Protein AF-A0A661PKS2-F1 (afdb_monomer)

Sequence (100 aa):
MKPTHNDGTEVDLQIVPIAKTPIAEHQIFLNAVKCPDCRQVVISMSVHDFRMCECPNEAVADGGRSYLKRMWNNNVPIELAIMFNPDDEGHFYNAGDERK

Structure (mmCIF, N/CA/C/O backbone):
data_AF-A0A661PKS2-F1
#
_entry.id   AF-A0A661PKS2-F1
#
loop_
_atom_site.group_PDB
_atom_site.id
_atom_site.type_symbol
_atom_site.label_atom_id
_atom_site.label_alt_id
_atom_site.label_comp_id
_atom_site.label_asym_id
_atom_site.label_entity_id
_atom_site.label_seq_id
_atom_site.pdbx_PDB_ins_code
_atom_site.Cartn_x
_atom_site.Cartn_y
_atom_site.Cartn_z
_atom_site.occupancy
_atom_site.B_iso_or_equiv
_atom_site.auth_seq_id
_atom_site.auth_comp_id
_atom_site.auth_asym_id
_atom_site.auth_atom_id
_atom_site.pdbx_PDB_model_num
ATOM 1 N N . MET A 1 1 ? -12.256 -3.305 -36.011 1.00 49.41 1 MET A N 1
ATOM 2 C CA . MET A 1 1 ? -12.741 -1.908 -36.028 1.00 49.41 1 MET A CA 1
ATOM 3 C C . MET A 1 1 ? -11.796 -1.095 -35.168 1.00 49.41 1 MET A C 1
ATOM 5 O O . MET A 1 1 ? -11.565 -1.505 -34.037 1.00 49.41 1 MET A O 1
ATOM 9 N N . LYS A 1 2 ? -11.179 -0.040 -35.711 1.00 46.59 2 LYS A N 1
ATOM 10 C CA . LYS A 1 2 ? -10.332 0.848 -34.908 1.00 46.59 2 LYS A CA 1
ATOM 11 C C . LYS A 1 2 ? -11.232 1.709 -34.013 1.00 46.59 2 LYS A C 1
ATOM 13 O O . LYS A 1 2 ? -12.296 2.112 -34.484 1.00 46.59 2 LYS A O 1
ATOM 18 N N . PRO A 1 3 ? -10.861 1.954 -32.750 1.00 51.09 3 PRO A N 1
ATOM 19 C CA . PRO A 1 3 ? -11.561 2.936 -31.938 1.00 51.09 3 PRO A CA 1
ATOM 20 C C . PRO A 1 3 ? -11.438 4.324 -32.586 1.00 51.09 3 PRO A C 1
ATOM 22 O O . PRO A 1 3 ? -10.466 4.622 -33.280 1.00 51.09 3 PRO A O 1
ATOM 25 N N . THR A 1 4 ? -12.449 5.161 -32.394 1.00 47.16 4 THR A N 1
ATOM 26 C CA . THR A 1 4 ? -12.522 6.525 -32.934 1.00 47.16 4 THR A CA 1
ATOM 27 C C . THR A 1 4 ? -12.965 7.463 -31.818 1.00 47.16 4 THR A C 1
ATOM 29 O O . THR A 1 4 ? -13.710 7.049 -30.925 1.00 47.16 4 THR A O 1
ATOM 32 N N . HIS A 1 5 ? -12.535 8.722 -31.850 1.00 48.91 5 HIS A N 1
ATOM 33 C CA . HIS A 1 5 ? -13.137 9.749 -31.001 1.00 48.91 5 HIS A CA 1
ATOM 34 C C . HIS A 1 5 ? -14.564 10.082 -31.479 1.00 48.91 5 HIS A C 1
ATOM 36 O O . HIS A 1 5 ? -14.961 9.762 -32.602 1.00 48.91 5 HIS A O 1
ATOM 42 N N . ASN A 1 6 ? -15.351 10.735 -30.616 1.00 52.91 6 ASN A N 1
ATOM 43 C CA . ASN A 1 6 ? -16.744 11.117 -30.899 1.00 52.91 6 ASN A CA 1
ATOM 44 C C . ASN A 1 6 ? -16.887 12.157 -32.030 1.00 52.91 6 ASN A C 1
ATOM 46 O O . ASN A 1 6 ? -18.000 12.431 -32.469 1.00 52.91 6 ASN A O 1
ATOM 50 N N . ASP A 1 7 ? -1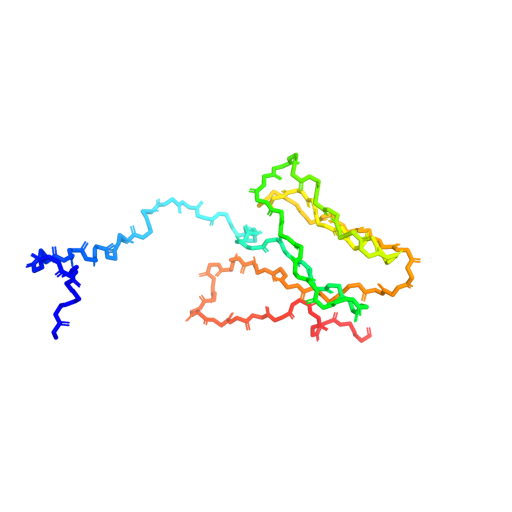5.781 12.733 -32.492 1.00 61.72 7 ASP A N 1
ATOM 51 C CA . ASP A 1 7 ? -15.702 13.658 -33.624 1.00 61.72 7 ASP A CA 1
ATOM 52 C C . ASP A 1 7 ? -15.312 12.964 -34.945 1.00 61.72 7 ASP A C 1
ATOM 54 O O . ASP A 1 7 ? -15.084 13.628 -35.954 1.00 61.72 7 ASP A O 1
ATOM 58 N N . GLY A 1 8 ? -15.258 11.626 -34.961 1.00 51.78 8 GLY A N 1
ATOM 59 C CA . GLY A 1 8 ? -14.952 10.839 -36.155 1.00 51.78 8 GLY A CA 1
ATOM 60 C C . GLY A 1 8 ? -13.466 10.779 -36.506 1.00 51.78 8 GLY A C 1
ATOM 61 O O . GLY A 1 8 ? -13.120 10.218 -37.546 1.00 51.78 8 GLY A O 1
ATOM 62 N N . THR A 1 9 ? -12.579 11.310 -35.659 1.00 43.22 9 THR A N 1
ATOM 63 C CA . THR A 1 9 ? -11.136 11.131 -35.840 1.00 43.22 9 THR A CA 1
ATOM 64 C C . THR A 1 9 ? -10.714 9.711 -35.443 1.00 43.22 9 THR A C 1
ATOM 66 O O . THR A 1 9 ? -11.101 9.186 -34.392 1.00 43.22 9 THR A O 1
ATOM 69 N N . GLU A 1 10 ? -9.943 9.048 -36.311 1.00 43.53 10 GLU A N 1
ATOM 70 C CA . GLU A 1 10 ? -9.355 7.741 -36.006 1.00 43.53 10 GLU A CA 1
ATOM 71 C C . GLU A 1 10 ? -8.302 7.906 -34.902 1.00 43.53 10 GLU A C 1
ATOM 73 O O . GLU A 1 10 ? -7.334 8.645 -35.083 1.00 43.53 10 GLU A O 1
ATOM 78 N N . VAL A 1 11 ? -8.460 7.208 -33.768 1.00 44.00 11 VAL A N 1
ATOM 79 C CA . VAL A 1 11 ? -7.366 7.101 -32.793 1.00 44.00 11 VAL A CA 1
ATOM 80 C C . VAL A 1 11 ? -6.428 6.005 -33.246 1.00 44.00 11 VAL A C 1
ATOM 82 O O . VAL A 1 11 ? -6.761 4.817 -33.227 1.00 44.00 11 VAL A O 1
ATOM 85 N N . ASP A 1 12 ? -5.222 6.411 -33.625 1.00 41.91 12 ASP A N 1
ATOM 86 C CA . ASP A 1 12 ? -4.100 5.497 -33.728 1.00 41.91 12 ASP A CA 1
ATOM 87 C C . ASP A 1 12 ? -3.695 5.111 -32.300 1.00 41.91 12 ASP A C 1
ATOM 89 O O . ASP A 1 12 ? -2.872 5.767 -31.660 1.00 41.91 12 ASP A O 1
ATOM 93 N N . LEU A 1 13 ? -4.341 4.073 -31.752 1.00 42.56 13 LEU A N 1
ATOM 94 C CA . LEU A 1 13 ? -3.845 3.380 -30.566 1.00 42.56 13 LEU A CA 1
ATOM 95 C C . LEU A 1 13 ? -2.550 2.682 -30.973 1.00 42.56 13 LEU A C 1
ATOM 97 O O . LEU A 1 13 ? -2.511 1.487 -31.266 1.00 42.56 13 LEU A O 1
ATOM 101 N N . GLN A 1 14 ? -1.475 3.460 -31.011 1.00 38.09 14 GLN A N 1
ATOM 102 C CA . GLN A 1 14 ? -0.143 2.911 -31.042 1.00 38.09 14 GLN A CA 1
ATOM 103 C C . GLN A 1 14 ? 0.033 2.197 -29.709 1.00 38.09 14 GLN A C 1
ATOM 105 O O . GLN A 1 14 ? 0.264 2.815 -28.668 1.00 38.09 14 GLN A O 1
ATOM 110 N N . ILE A 1 15 ? -0.100 0.872 -29.743 1.00 44.59 15 ILE A N 1
ATOM 111 C CA . ILE A 1 15 ? 0.593 0.014 -28.794 1.00 44.59 15 ILE A CA 1
ATOM 112 C C . ILE A 1 15 ? 2.064 0.325 -29.043 1.00 44.59 15 ILE A C 1
ATOM 114 O O . ILE A 1 15 ? 2.696 -0.264 -29.918 1.00 44.59 15 ILE A O 1
ATOM 118 N N . VAL A 1 16 ? 2.581 1.345 -28.360 1.00 39.84 16 VAL A N 1
ATOM 119 C CA . VAL A 1 16 ? 4.009 1.610 -28.356 1.00 39.84 16 VAL A CA 1
ATOM 120 C C . VAL A 1 16 ? 4.634 0.332 -27.809 1.00 39.84 16 VAL A C 1
ATOM 122 O O . VAL A 1 16 ? 4.305 -0.050 -26.681 1.00 39.84 16 VAL A O 1
ATOM 125 N N . PRO A 1 17 ? 5.472 -0.389 -28.582 1.00 45.00 17 PRO A N 1
ATOM 126 C CA . PRO A 1 17 ? 6.280 -1.432 -27.982 1.00 45.00 17 PRO A CA 1
ATOM 127 C C . PRO A 1 17 ? 7.017 -0.729 -26.854 1.00 45.00 17 PRO A C 1
ATOM 129 O O . PRO A 1 17 ? 7.664 0.286 -27.122 1.00 45.00 17 PRO A O 1
ATOM 132 N N . ILE A 1 18 ? 6.819 -1.186 -25.610 1.00 48.84 18 ILE A N 1
ATOM 133 C CA . ILE A 1 18 ? 7.517 -0.650 -24.441 1.00 48.84 18 ILE A CA 1
ATOM 134 C C . ILE A 1 18 ? 8.979 -0.651 -24.858 1.00 48.84 18 ILE A C 1
ATOM 136 O O . ILE A 1 18 ? 9.568 -1.714 -25.065 1.00 48.84 18 ILE A O 1
ATOM 140 N N . ALA A 1 19 ? 9.489 0.541 -25.182 1.00 42.56 19 ALA A N 1
ATOM 141 C CA . ALA A 1 19 ? 10.773 0.684 -25.834 1.00 42.56 19 ALA A CA 1
ATOM 142 C C . ALA A 1 19 ? 11.769 -0.083 -24.978 1.00 42.56 19 ALA A C 1
ATOM 144 O O . ALA A 1 19 ? 11.672 0.036 -23.757 1.00 42.56 19 ALA A O 1
ATOM 145 N N . LYS A 1 20 ? 12.633 -0.873 -25.634 1.00 45.00 20 LYS A N 1
ATOM 146 C CA . LYS A 1 20 ? 13.709 -1.756 -25.133 1.00 45.00 20 LYS A CA 1
ATOM 147 C C . LYS A 1 20 ? 14.618 -1.102 -24.078 1.00 45.00 20 LYS A C 1
ATOM 149 O O . LYS A 1 20 ? 15.830 -1.002 -24.234 1.00 45.00 20 LYS A O 1
ATOM 154 N N . THR A 1 21 ? 14.017 -0.615 -23.019 1.00 43.91 21 THR A N 1
ATOM 155 C CA . THR A 1 21 ? 14.636 -0.124 -21.813 1.00 43.91 21 THR A CA 1
ATOM 156 C C . THR A 1 21 ? 14.780 -1.390 -20.995 1.00 43.91 21 THR A C 1
ATOM 158 O O . THR A 1 21 ? 13.769 -2.072 -20.814 1.00 43.91 21 THR A O 1
ATOM 161 N N . PRO A 1 22 ? 15.993 -1.778 -20.576 1.00 50.09 22 PRO A N 1
ATOM 162 C CA . PRO A 1 22 ? 16.142 -2.907 -19.679 1.00 50.09 22 PRO A CA 1
ATOM 163 C C . PRO A 1 22 ? 15.390 -2.544 -18.402 1.00 50.09 22 PRO A C 1
ATOM 165 O O . PRO A 1 22 ? 15.849 -1.734 -17.597 1.00 50.09 22 PRO A O 1
ATOM 168 N N . ILE A 1 23 ? 14.172 -3.064 -18.278 1.00 56.03 23 ILE A N 1
ATOM 169 C CA . ILE A 1 23 ? 13.432 -3.004 -17.036 1.00 56.03 23 ILE A CA 1
ATOM 170 C C . ILE A 1 23 ? 14.229 -3.904 -16.106 1.00 56.03 23 ILE A C 1
ATOM 172 O O . ILE A 1 23 ? 14.385 -5.093 -16.382 1.00 56.03 23 ILE A O 1
ATOM 176 N N . ALA A 1 24 ? 14.832 -3.307 -15.082 1.00 58.72 24 ALA A N 1
ATOM 177 C CA . ALA A 1 24 ? 15.585 -4.064 -14.101 1.00 58.72 24 ALA A CA 1
ATOM 178 C C . ALA A 1 24 ? 14.674 -5.147 -13.508 1.00 58.72 24 ALA A C 1
ATOM 180 O O . ALA A 1 24 ? 13.497 -4.889 -13.235 1.00 58.72 24 ALA A O 1
ATOM 181 N N . GLU A 1 25 ? 15.224 -6.347 -13.333 1.00 59.53 25 GLU A N 1
ATOM 182 C CA . GLU A 1 25 ? 14.585 -7.409 -12.562 1.00 59.53 25 GLU A 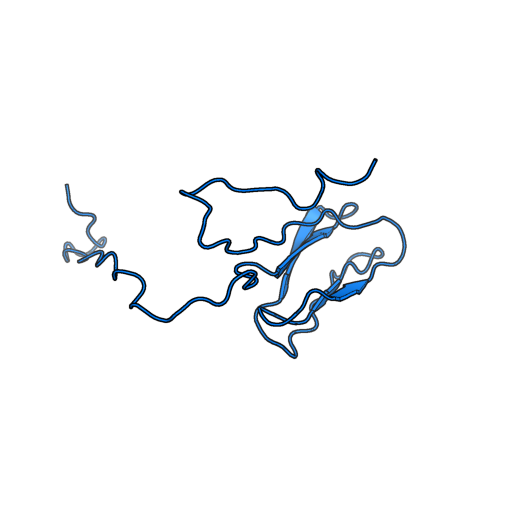CA 1
ATOM 183 C C . GLU A 1 25 ? 14.056 -6.828 -11.237 1.00 59.53 25 GLU A C 1
ATOM 185 O O . GLU A 1 25 ? 14.759 -6.074 -10.560 1.00 59.53 25 GLU A O 1
ATOM 190 N N . HIS A 1 26 ? 12.794 -7.117 -10.906 1.00 69.00 26 HIS A N 1
ATOM 191 C CA . HIS A 1 26 ? 12.100 -6.615 -9.712 1.00 69.00 26 HIS A CA 1
ATOM 192 C C . HIS A 1 26 ? 11.723 -5.119 -9.707 1.00 69.00 26 HIS A C 1
ATOM 194 O O . HIS A 1 26 ? 11.569 -4.514 -8.640 1.00 69.00 26 HIS A O 1
ATOM 200 N N . GLN A 1 27 ? 11.512 -4.489 -10.870 1.00 83.69 27 GLN A N 1
ATOM 201 C CA . GLN A 1 27 ? 10.958 -3.131 -10.903 1.00 83.69 27 GLN A CA 1
ATOM 202 C C . GLN A 1 27 ? 9.511 -3.103 -10.378 1.00 83.69 27 GLN A C 1
ATOM 204 O O . GLN A 1 27 ? 8.644 -3.834 -10.852 1.00 83.69 27 GLN A O 1
ATOM 209 N N . ILE A 1 28 ? 9.204 -2.186 -9.457 1.00 90.25 28 ILE A N 1
ATOM 210 C CA . ILE A 1 28 ? 7.826 -1.939 -9.014 1.00 90.25 28 ILE A CA 1
ATOM 211 C C . ILE A 1 28 ? 7.070 -1.199 -10.126 1.00 90.25 28 ILE A C 1
ATOM 213 O O . ILE A 1 28 ? 7.382 -0.053 -10.453 1.00 90.25 28 ILE A O 1
ATOM 217 N N . PHE A 1 29 ? 6.047 -1.831 -10.696 1.00 90.06 29 PHE A N 1
ATOM 218 C CA . PHE A 1 29 ? 5.177 -1.225 -11.703 1.00 90.06 29 PHE A CA 1
ATOM 219 C C . PHE A 1 29 ? 4.068 -0.386 -11.060 1.00 90.06 29 PHE A C 1
ATOM 221 O O . PHE A 1 29 ? 3.828 0.758 -11.471 1.00 90.06 29 PHE A O 1
ATOM 228 N N . LEU A 1 30 ? 3.436 -0.948 -10.023 1.00 93.69 30 LEU A N 1
ATOM 229 C CA . LEU A 1 30 ? 2.382 -0.324 -9.229 1.00 93.69 30 LEU A CA 1
ATOM 230 C C . LEU A 1 30 ? 2.733 -0.417 -7.748 1.00 93.69 30 LEU A C 1
ATOM 232 O O . LEU A 1 30 ? 3.001 -1.498 -7.231 1.00 93.69 30 LEU A O 1
ATOM 236 N N . ASN A 1 31 ? 2.662 0.716 -7.060 1.00 95.75 31 ASN A N 1
ATOM 237 C CA . ASN A 1 31 ? 2.811 0.798 -5.620 1.00 95.75 31 ASN A CA 1
ATOM 238 C C . ASN A 1 31 ? 1.486 1.267 -5.012 1.00 95.75 31 ASN A C 1
ATOM 240 O O . ASN A 1 31 ? 1.181 2.460 -5.009 1.00 95.75 31 ASN A O 1
ATOM 244 N N . ALA A 1 32 ? 0.690 0.317 -4.523 1.00 97.56 32 ALA A N 1
ATOM 245 C CA . ALA A 1 32 ? -0.621 0.608 -3.966 1.00 97.56 32 ALA A CA 1
ATOM 246 C C . ALA A 1 32 ? -0.982 -0.298 -2.786 1.00 97.56 32 ALA A C 1
ATOM 248 O O . ALA A 1 32 ? -0.524 -1.439 -2.684 1.00 97.56 32 ALA A O 1
ATOM 249 N N . VAL A 1 33 ? -1.859 0.218 -1.926 1.00 98.12 33 VAL A N 1
ATOM 250 C CA . VAL A 1 33 ? -2.570 -0.554 -0.903 1.00 98.12 33 VAL A CA 1
ATOM 251 C C . VAL A 1 33 ? -4.051 -0.225 -0.907 1.00 98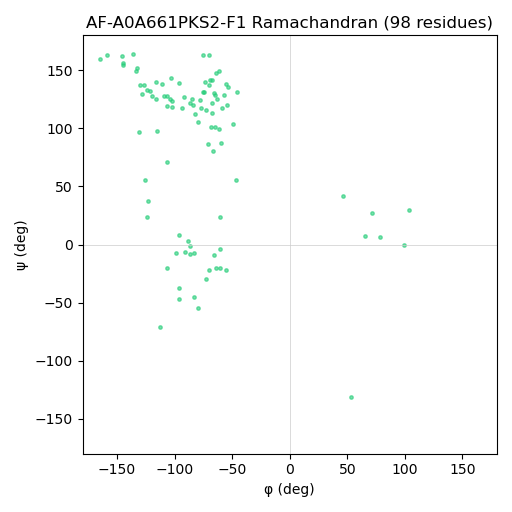.12 33 VAL A C 1
ATOM 253 O O . VAL A 1 33 ? -4.452 0.892 -1.236 1.00 98.12 33 VAL A O 1
ATOM 256 N N . LYS A 1 34 ? -4.873 -1.183 -0.489 1.00 98.25 34 LYS A N 1
ATOM 257 C CA . LYS A 1 34 ? -6.286 -0.957 -0.196 1.00 98.25 34 LYS A CA 1
ATOM 258 C C . LYS A 1 34 ? -6.495 -0.880 1.309 1.00 98.25 34 LYS A C 1
ATOM 260 O O . LYS A 1 34 ? -6.177 -1.820 2.038 1.00 98.25 34 LYS A O 1
ATOM 265 N N . CYS A 1 35 ? -7.062 0.234 1.763 1.00 97.81 35 CYS A N 1
ATOM 266 C CA . CYS A 1 35 ? -7.456 0.407 3.152 1.00 97.81 35 CYS A CA 1
ATOM 267 C C . CYS A 1 35 ? -8.584 -0.587 3.497 1.00 97.81 35 CYS A C 1
ATOM 269 O O . CYS A 1 35 ? -9.581 -0.630 2.774 1.00 97.81 35 CYS A O 1
ATOM 271 N N . PRO A 1 36 ? -8.469 -1.379 4.573 1.00 96.31 36 PRO A N 1
ATOM 272 C CA . PRO A 1 36 ? -9.480 -2.366 4.938 1.00 96.31 36 PRO A CA 1
ATOM 273 C C . PRO A 1 36 ? -10.744 -1.700 5.498 1.00 96.31 36 PRO A C 1
ATOM 275 O O . PRO A 1 36 ? -11.842 -2.201 5.272 1.00 96.31 36 PRO A O 1
ATOM 278 N N . ASP A 1 37 ? -10.602 -0.536 6.139 1.00 97.44 37 ASP A N 1
ATOM 279 C CA . ASP A 1 37 ? -11.696 0.135 6.843 1.00 97.44 37 ASP A CA 1
ATOM 280 C C . ASP A 1 37 ? -12.607 0.902 5.876 1.00 97.44 37 ASP A C 1
ATOM 282 O O . ASP A 1 37 ? -13.816 0.678 5.826 1.00 97.44 37 ASP A O 1
ATOM 286 N N . CYS A 1 38 ? -12.039 1.796 5.059 1.00 97.50 38 CYS A N 1
ATOM 287 C CA . CYS A 1 38 ? -12.821 2.621 4.129 1.00 97.50 38 CYS A CA 1
ATOM 288 C C . CYS A 1 38 ? -12.834 2.092 2.687 1.00 97.50 38 CYS A C 1
ATOM 290 O O . CYS A 1 38 ? -13.568 2.613 1.849 1.00 97.50 38 CYS A O 1
ATOM 292 N N . ARG A 1 39 ? -12.040 1.055 2.381 1.00 97.69 39 ARG A N 1
ATOM 293 C CA . ARG A 1 39 ? -11.907 0.432 1.048 1.00 97.69 39 ARG A CA 1
ATOM 294 C C . ARG A 1 39 ? -11.297 1.325 -0.039 1.00 97.69 39 ARG A C 1
ATOM 296 O O . ARG A 1 39 ? -11.243 0.892 -1.191 1.00 97.69 39 ARG A O 1
ATOM 303 N N . GLN A 1 40 ? -10.796 2.512 0.307 1.00 98.12 40 GLN A N 1
ATOM 304 C CA . GLN A 1 40 ? -10.058 3.379 -0.612 1.00 98.12 40 GLN A CA 1
ATOM 305 C C . GLN A 1 40 ? -8.714 2.751 -0.997 1.00 98.12 40 GLN A C 1
ATOM 307 O O . GLN A 1 40 ? -8.029 2.152 -0.163 1.00 98.12 40 GLN A O 1
ATOM 312 N N . VAL A 1 41 ? -8.333 2.914 -2.264 1.00 98.12 41 VAL A N 1
ATOM 313 C CA . VAL A 1 41 ? -7.004 2.551 -2.760 1.00 98.12 41 VAL A CA 1
ATOM 314 C C . VAL A 1 41 ? -6.090 3.767 -2.654 1.00 98.12 41 VAL A C 1
ATOM 316 O O . VAL A 1 41 ? -6.419 4.847 -3.143 1.00 98.12 41 VAL A O 1
ATOM 319 N N . VAL A 1 42 ? -4.943 3.579 -2.012 1.00 98.19 42 VAL A N 1
ATOM 320 C CA . VAL A 1 42 ? -3.889 4.580 -1.852 1.00 98.19 42 VAL A CA 1
ATOM 321 C C . VAL A 1 42 ? -2.737 4.178 -2.767 1.00 98.19 42 VAL A C 1
ATOM 323 O O . VAL A 1 42 ? -2.207 3.076 -2.631 1.00 98.19 42 VAL A O 1
ATOM 326 N N . ILE A 1 43 ? -2.384 5.040 -3.723 1.00 97.81 43 ILE A N 1
ATOM 327 C CA . ILE A 1 43 ? -1.390 4.766 -4.774 1.00 97.81 43 ILE A CA 1
ATOM 328 C C . ILE A 1 43 ? -0.259 5.781 -4.653 1.00 97.81 43 ILE A C 1
ATOM 330 O O . ILE A 1 43 ? -0.535 6.975 -4.665 1.00 97.81 43 ILE A O 1
ATOM 334 N N . SER A 1 44 ? 0.988 5.312 -4.596 1.00 97.81 44 SER A N 1
ATOM 335 C CA . SER A 1 44 ? 2.189 6.152 -4.632 1.00 97.81 44 SER A CA 1
ATOM 336 C C . SER A 1 44 ? 2.838 6.077 -6.016 1.00 97.81 44 SER A C 1
ATOM 338 O O . SER A 1 44 ? 3.126 4.989 -6.516 1.00 97.81 44 SER A O 1
ATOM 340 N N . MET A 1 45 ? 3.058 7.224 -6.660 1.00 94.94 45 MET A N 1
ATOM 341 C CA . MET A 1 45 ? 3.581 7.313 -8.031 1.00 94.94 45 MET A CA 1
ATOM 342 C C . MET A 1 45 ? 5.040 7.779 -8.113 1.00 94.94 45 MET A C 1
ATOM 344 O O . MET A 1 45 ? 5.692 7.533 -9.128 1.00 94.94 45 MET A O 1
ATOM 348 N N . SER A 1 46 ? 5.576 8.429 -7.075 1.00 94.94 46 SER A N 1
ATOM 349 C CA . SER A 1 46 ? 6.952 8.952 -7.068 1.00 94.94 46 SER A CA 1
ATOM 350 C C . SER A 1 46 ? 7.684 8.666 -5.753 1.00 94.94 46 SER A C 1
ATOM 352 O O . SER A 1 46 ? 7.064 8.336 -4.749 1.00 94.94 46 SER A O 1
ATOM 354 N N . VAL A 1 47 ? 9.015 8.788 -5.758 1.00 93.69 47 VAL A N 1
ATOM 355 C CA . VAL A 1 47 ? 9.896 8.457 -4.617 1.00 93.69 47 VAL A CA 1
ATOM 356 C C . VAL A 1 47 ? 9.620 9.282 -3.345 1.00 93.69 47 VAL A C 1
ATOM 358 O O . VAL A 1 47 ? 9.996 8.863 -2.251 1.00 93.69 47 VAL A O 1
ATOM 361 N N . HIS A 1 48 ? 8.959 10.433 -3.496 1.00 92.75 48 HIS A N 1
ATOM 362 C CA . HIS A 1 48 ? 8.547 11.344 -2.424 1.00 92.75 48 HIS A CA 1
ATOM 363 C C . HIS A 1 48 ? 7.028 11.582 -2.456 1.00 92.75 48 HIS A C 1
ATOM 365 O O . HIS A 1 48 ? 6.560 12.701 -2.261 1.00 92.75 48 HIS A O 1
ATOM 371 N N . ASP A 1 49 ? 6.253 10.546 -2.779 1.00 94.56 49 ASP A N 1
ATOM 372 C CA . ASP A 1 49 ? 4.794 10.608 -2.881 1.00 94.56 49 ASP A CA 1
ATOM 373 C C . ASP A 1 49 ? 4.155 9.906 -1.685 1.00 94.56 49 ASP A C 1
ATOM 375 O O . ASP A 1 49 ? 3.582 8.818 -1.812 1.00 94.56 49 ASP A O 1
ATOM 379 N N . PHE A 1 50 ? 4.280 10.549 -0.522 1.00 96.81 50 PHE A N 1
ATOM 380 C CA . PHE A 1 50 ? 3.667 10.101 0.719 1.00 96.81 50 PHE A CA 1
ATOM 381 C C . PHE A 1 50 ? 2.149 10.255 0.621 1.00 96.81 50 PHE A C 1
ATOM 383 O O . PHE A 1 50 ? 1.604 11.353 0.761 1.00 96.81 50 PHE A O 1
ATOM 390 N N . ARG A 1 51 ? 1.452 9.150 0.359 1.00 98.00 51 ARG A N 1
ATOM 391 C CA . ARG A 1 51 ? -0.006 9.125 0.238 1.00 98.00 51 ARG A CA 1
ATOM 392 C C . ARG A 1 51 ? -0.608 8.403 1.417 1.00 98.00 51 ARG A C 1
ATOM 394 O O . ARG A 1 51 ? -0.245 7.267 1.696 1.00 98.00 51 ARG A O 1
ATOM 401 N N . MET A 1 52 ? -1.558 9.063 2.067 1.00 98.00 52 MET A N 1
ATOM 402 C CA . MET A 1 52 ? -2.226 8.584 3.267 1.00 98.00 52 MET A CA 1
ATOM 403 C C . MET A 1 52 ? -3.736 8.608 3.061 1.00 98.00 52 MET A C 1
ATOM 405 O O . MET A 1 52 ? -4.283 9.548 2.487 1.00 98.00 52 MET A O 1
ATOM 409 N N . CYS A 1 53 ? -4.405 7.553 3.508 1.00 97.56 53 CYS A N 1
ATOM 410 C CA . CYS A 1 53 ? -5.855 7.507 3.574 1.00 97.56 53 CYS A CA 1
ATOM 411 C C . CYS A 1 53 ? -6.374 8.458 4.662 1.00 97.56 53 CYS A C 1
ATOM 413 O O . CYS A 1 53 ? -5.804 8.518 5.742 1.00 97.56 53 CYS A O 1
ATOM 415 N N . GLU A 1 54 ? -7.488 9.140 4.408 1.00 97.94 54 GLU A N 1
ATOM 416 C CA . GLU A 1 54 ? -8.075 10.111 5.348 1.00 97.94 54 GLU A CA 1
ATOM 417 C C . GLU A 1 54 ? -8.958 9.473 6.432 1.00 97.94 54 GLU A C 1
ATOM 419 O O . GLU A 1 54 ? -9.432 10.150 7.341 1.00 97.94 54 GLU A O 1
ATOM 424 N N . CYS A 1 55 ? -9.229 8.168 6.342 1.00 97.88 55 CYS A N 1
ATOM 425 C CA . CYS A 1 55 ? -9.969 7.475 7.393 1.00 97.88 55 CYS A CA 1
ATOM 426 C C . CYS A 1 55 ? -9.072 7.223 8.621 1.00 97.88 55 CYS A C 1
ATOM 428 O O . CYS A 1 55 ? -7.851 7.205 8.477 1.00 97.88 55 CYS A O 1
ATOM 430 N N . PRO A 1 56 ? -9.642 6.909 9.799 1.00 97.81 56 PRO A N 1
ATOM 431 C CA . PRO A 1 56 ? -8.867 6.698 11.027 1.00 97.81 56 PRO A CA 1
ATOM 432 C C . PRO A 1 56 ? -7.758 5.636 10.945 1.00 97.81 56 PRO A C 1
ATOM 434 O O . PRO A 1 56 ? -6.829 5.656 11.749 1.00 97.81 56 PRO A O 1
ATOM 437 N N . ASN A 1 57 ? -7.840 4.700 9.991 1.00 97.44 57 ASN A N 1
ATOM 438 C CA . ASN A 1 57 ? -6.787 3.711 9.776 1.00 97.44 57 ASN A CA 1
ATOM 439 C C . ASN A 1 57 ? -5.495 4.304 9.196 1.00 97.44 57 ASN A C 1
ATOM 441 O O . ASN A 1 57 ? -4.457 3.656 9.283 1.00 97.4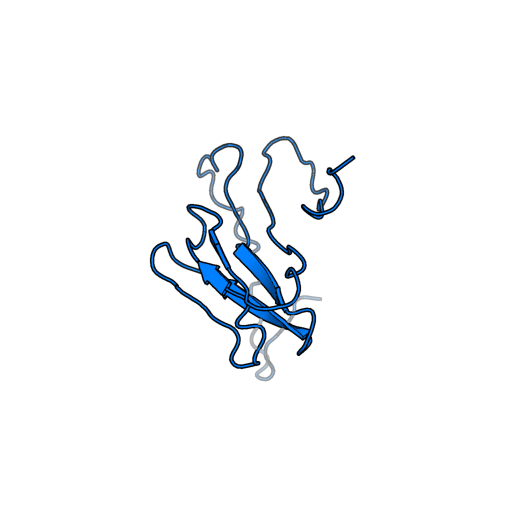4 57 ASN A O 1
ATOM 445 N N . GLU A 1 58 ? -5.571 5.471 8.547 1.00 98.12 58 GLU A N 1
ATOM 446 C CA . GLU A 1 58 ? -4.438 6.194 7.955 1.00 98.12 58 GLU A CA 1
ATOM 447 C C . GLU A 1 58 ? -3.502 5.297 7.129 1.00 98.12 58 GLU A C 1
ATOM 449 O O . GLU A 1 58 ? -2.284 5.386 7.212 1.00 98.12 58 GLU A O 1
ATOM 454 N N . ALA A 1 59 ? -4.065 4.385 6.328 1.00 98.44 59 ALA A N 1
ATOM 455 C CA . ALA A 1 59 ? -3.272 3.503 5.474 1.00 98.44 59 ALA A CA 1
ATOM 456 C C . ALA A 1 59 ? -2.375 4.320 4.521 1.00 98.44 59 ALA A C 1
ATOM 458 O O . ALA A 1 59 ? -2.878 5.187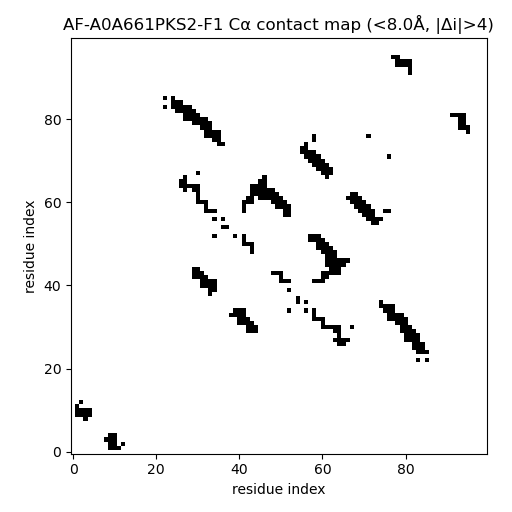 3.803 1.00 98.44 59 ALA A O 1
ATOM 459 N N . VAL A 1 60 ? -1.074 4.016 4.483 1.00 98.44 60 VAL A N 1
ATOM 460 C CA . VAL A 1 60 ? -0.062 4.749 3.702 1.00 98.44 60 VAL A CA 1
ATOM 461 C C . VAL A 1 60 ? 0.568 3.891 2.608 1.00 98.44 60 VAL A C 1
ATOM 463 O O . VAL A 1 60 ? 0.932 2.733 2.834 1.00 98.44 60 VAL A O 1
ATOM 466 N N . ALA A 1 61 ? 0.787 4.510 1.446 1.00 98.12 61 ALA A N 1
ATOM 467 C CA . ALA A 1 61 ? 1.736 4.065 0.431 1.00 98.12 61 ALA A CA 1
ATOM 468 C C . ALA A 1 61 ? 2.727 5.193 0.109 1.00 98.12 61 ALA 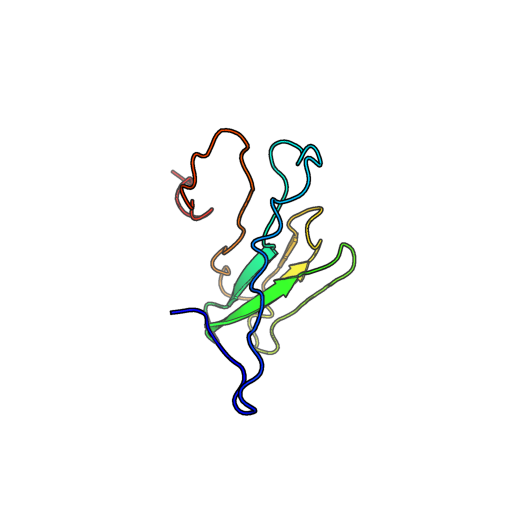A C 1
ATOM 470 O O . ALA A 1 61 ? 2.318 6.328 -0.123 1.00 98.12 61 ALA A O 1
ATOM 471 N N . ASP A 1 62 ? 4.019 4.872 0.064 1.00 97.81 62 ASP A N 1
ATOM 472 C CA . ASP A 1 62 ? 5.092 5.803 -0.308 1.00 97.81 62 ASP A CA 1
ATOM 473 C C . ASP A 1 62 ? 6.212 5.069 -1.075 1.00 97.81 62 ASP A C 1
ATOM 475 O O . ASP A 1 62 ? 6.301 3.834 -1.023 1.00 97.81 62 ASP A O 1
ATOM 479 N N . GLY A 1 63 ? 7.048 5.830 -1.785 1.00 95.44 63 GLY A N 1
ATOM 480 C CA . GLY A 1 63 ? 8.230 5.353 -2.507 1.00 95.44 63 GLY A CA 1
ATOM 481 C C . GLY A 1 63 ? 8.059 5.137 -4.010 1.00 95.44 63 GLY A C 1
ATOM 482 O O . GLY A 1 63 ? 9.028 4.775 -4.686 1.00 95.44 63 GLY A O 1
ATOM 483 N N . GLY A 1 64 ? 6.867 5.382 -4.563 1.00 94.56 64 GLY A N 1
ATOM 484 C CA . GLY A 1 64 ? 6.612 5.284 -6.000 1.00 94.56 64 GLY A CA 1
ATOM 485 C C . GLY A 1 64 ? 7.045 3.936 -6.571 1.00 94.56 64 GLY A C 1
ATOM 486 O O . GLY A 1 64 ? 6.748 2.890 -6.003 1.00 94.56 64 GLY A O 1
ATOM 487 N N . ARG A 1 65 ? 7.798 3.960 -7.675 1.00 92.38 65 ARG A N 1
ATOM 488 C CA . ARG A 1 65 ? 8.365 2.757 -8.315 1.00 92.38 65 ARG A CA 1
ATOM 489 C C . ARG A 1 65 ? 9.737 2.331 -7.777 1.00 92.38 65 ARG A C 1
ATOM 491 O O . ARG A 1 65 ? 10.341 1.412 -8.319 1.00 92.38 65 ARG A O 1
ATOM 498 N N . SER A 1 66 ? 10.258 3.019 -6.764 1.00 91.81 66 SER A N 1
ATOM 499 C CA . SER A 1 66 ? 11.619 2.799 -6.262 1.00 91.81 66 SER A CA 1
ATOM 500 C C . SER A 1 66 ? 11.657 1.865 -5.057 1.00 91.81 66 SER A C 1
ATOM 502 O O . SER A 1 66 ? 12.589 1.080 -4.930 1.00 91.81 66 SER A O 1
ATOM 504 N N . TYR A 1 67 ? 10.668 1.953 -4.167 1.00 92.19 67 TYR A N 1
ATOM 505 C CA . TYR A 1 67 ? 10.553 1.092 -2.989 1.00 92.19 67 TYR A CA 1
ATOM 506 C C . TYR A 1 67 ? 9.112 1.060 -2.472 1.00 92.19 67 TYR A C 1
ATOM 508 O O . TYR A 1 67 ? 8.305 1.930 -2.798 1.00 92.19 67 TYR A O 1
ATOM 516 N N . LEU A 1 68 ? 8.795 0.065 -1.639 1.00 94.31 68 LEU A N 1
ATOM 517 C CA . LEU A 1 68 ? 7.507 -0.039 -0.954 1.00 94.31 68 LEU A CA 1
ATOM 518 C C . LEU A 1 68 ? 7.661 0.412 0.501 1.00 94.31 68 LEU A C 1
ATOM 520 O O . LEU A 1 68 ? 8.395 -0.200 1.274 1.00 94.31 68 LEU A O 1
ATOM 524 N N . LYS A 1 69 ? 6.947 1.468 0.892 1.00 95.25 69 LYS A N 1
ATOM 525 C CA . LYS A 1 69 ? 6.787 1.870 2.296 1.00 95.25 69 LYS A CA 1
ATOM 526 C C . LYS A 1 69 ? 5.303 1.872 2.664 1.00 95.25 69 LYS A C 1
ATOM 528 O O . LYS A 1 69 ? 4.474 2.393 1.914 1.00 95.25 69 LYS A O 1
ATOM 533 N N . ARG A 1 70 ? 4.984 1.249 3.805 1.00 96.44 70 ARG A N 1
ATOM 534 C CA . ARG A 1 70 ? 3.626 1.006 4.322 1.00 96.44 70 ARG A CA 1
ATOM 535 C C . ARG A 1 70 ? 3.525 1.463 5.770 1.00 96.44 70 ARG A C 1
ATOM 537 O O . ARG A 1 70 ? 4.433 1.184 6.545 1.00 96.44 70 ARG A O 1
ATOM 544 N N . MET A 1 71 ? 2.429 2.126 6.124 1.00 97.00 71 MET A N 1
ATOM 545 C CA . MET A 1 71 ? 2.060 2.450 7.509 1.00 97.00 71 MET A CA 1
ATOM 546 C C . MET A 1 71 ? 0.538 2.382 7.657 1.00 97.00 71 MET A C 1
ATOM 548 O O . MET A 1 71 ? -0.177 2.471 6.657 1.00 97.00 71 MET A O 1
ATOM 552 N N . TRP A 1 72 ? 0.058 2.160 8.876 1.00 97.94 72 TRP A N 1
ATOM 553 C CA . TRP A 1 72 ? -1.360 2.116 9.236 1.00 97.94 72 TRP A CA 1
ATOM 554 C C . TRP A 1 72 ? -1.502 2.215 10.760 1.00 97.94 72 TRP A C 1
ATOM 556 O O . TRP A 1 72 ? -0.559 1.895 11.485 1.00 97.94 72 TRP A O 1
ATOM 566 N N . ASN A 1 73 ? -2.685 2.605 11.232 1.00 97.50 73 ASN A N 1
ATOM 567 C CA . ASN A 1 73 ? -2.982 2.738 12.660 1.00 97.50 73 ASN A CA 1
ATOM 568 C C . ASN A 1 73 ? -3.666 1.501 13.252 1.00 97.50 73 ASN A C 1
ATOM 570 O O . ASN A 1 73 ? -3.264 1.035 14.314 1.00 97.50 73 ASN A O 1
ATOM 574 N N . ASN A 1 74 ? -4.689 0.960 12.582 1.00 94.25 74 ASN A N 1
ATOM 575 C CA . ASN A 1 74 ? -5.565 -0.059 13.170 1.00 94.25 74 ASN A CA 1
ATOM 576 C C . ASN A 1 74 ? -5.392 -1.414 12.481 1.00 94.25 74 ASN A C 1
ATOM 578 O O . ASN A 1 74 ? -4.831 -2.353 13.040 1.00 94.25 74 ASN A O 1
ATOM 582 N N . ASN A 1 75 ? -5.867 -1.505 11.242 1.00 95.88 75 ASN A N 1
ATOM 583 C CA . ASN A 1 75 ? -5.959 -2.729 10.468 1.00 95.88 75 ASN A CA 1
ATOM 584 C C . ASN A 1 75 ? -4.965 -2.708 9.308 1.00 95.88 75 ASN A C 1
ATOM 586 O O . ASN A 1 75 ? -4.820 -1.709 8.594 1.00 95.88 75 ASN A O 1
ATOM 590 N N . VAL A 1 76 ? -4.316 -3.851 9.095 1.00 97.25 76 VAL A N 1
ATOM 591 C CA . VAL A 1 76 ? -3.290 -4.018 8.064 1.00 97.25 76 VAL A CA 1
ATOM 592 C C . VAL A 1 76 ? -3.906 -3.823 6.668 1.00 97.25 76 VAL A C 1
ATOM 594 O O . VAL A 1 76 ? -4.878 -4.505 6.332 1.00 97.25 76 VAL A O 1
ATOM 597 N N . PRO A 1 77 ? -3.368 -2.911 5.838 1.00 96.94 77 PRO A N 1
ATOM 598 C CA . PRO A 1 77 ? -3.807 -2.732 4.461 1.00 96.94 77 PRO A CA 1
ATOM 599 C C . PRO A 1 77 ? -3.546 -3.951 3.582 1.00 96.94 77 PRO A C 1
ATOM 601 O O . PRO A 1 77 ? -2.546 -4.645 3.738 1.00 96.94 77 PRO A O 1
ATOM 604 N N . ILE A 1 78 ? -4.434 -4.174 2.612 1.00 97.50 78 ILE A N 1
ATOM 605 C CA . ILE A 1 78 ? -4.251 -5.215 1.597 1.00 97.50 78 ILE A CA 1
ATOM 606 C C . ILE A 1 78 ? -3.251 -4.689 0.568 1.00 97.50 78 ILE A C 1
ATOM 608 O O . ILE A 1 78 ? -3.466 -3.622 -0.017 1.00 97.50 78 ILE A O 1
ATOM 612 N N . GLU A 1 79 ? -2.170 -5.428 0.339 1.00 95.56 79 GLU A N 1
ATOM 613 C CA . GLU A 1 79 ? -1.155 -5.056 -0.643 1.00 95.56 79 GLU A CA 1
ATOM 614 C C . GLU A 1 79 ? -1.649 -5.286 -2.072 1.00 95.56 79 GLU A C 1
ATOM 616 O O . GLU A 1 79 ? -2.166 -6.349 -2.402 1.00 95.56 79 GLU A O 1
ATOM 621 N N . LEU A 1 80 ? -1.477 -4.269 -2.920 1.00 94.44 80 LEU A N 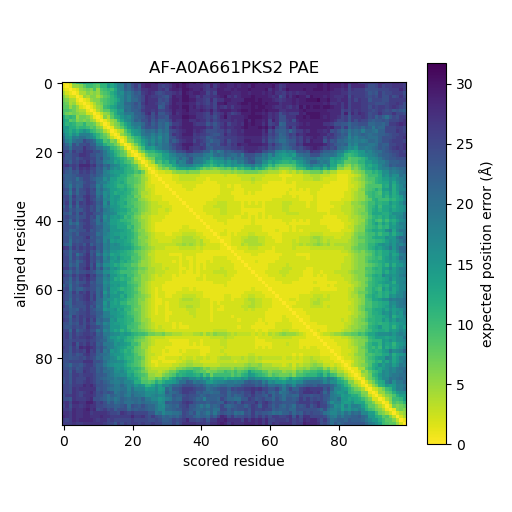1
ATOM 622 C CA . LEU A 1 80 ? -1.813 -4.293 -4.347 1.00 94.44 80 LEU A CA 1
ATOM 623 C C . LEU A 1 80 ? -0.589 -3.937 -5.206 1.00 94.44 80 LEU A C 1
ATOM 625 O O . LEU A 1 80 ? -0.725 -3.401 -6.307 1.00 94.44 80 LEU A O 1
ATOM 629 N N . ALA A 1 81 ? 0.617 -4.145 -4.671 1.00 91.19 81 ALA A N 1
ATOM 630 C CA . ALA A 1 81 ? 1.840 -3.863 -5.403 1.00 91.19 81 ALA A CA 1
ATOM 631 C C . ALA A 1 81 ? 2.023 -4.871 -6.545 1.0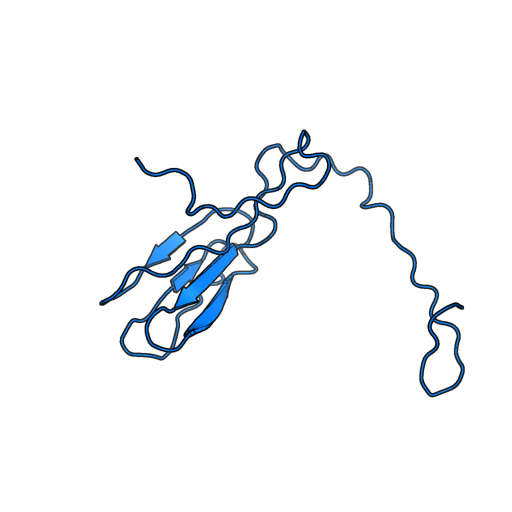0 91.19 81 ALA A C 1
ATOM 633 O O . ALA A 1 81 ? 1.813 -6.065 -6.354 1.00 91.19 81 ALA A O 1
ATOM 634 N N . ILE A 1 82 ? 2.431 -4.377 -7.715 1.00 89.62 82 ILE A N 1
ATOM 635 C CA . ILE A 1 82 ? 2.763 -5.203 -8.882 1.00 89.62 82 ILE A CA 1
ATOM 636 C C . ILE A 1 82 ? 4.239 -4.994 -9.179 1.00 89.62 82 ILE A C 1
ATOM 638 O O . ILE A 1 82 ? 4.677 -3.854 -9.360 1.00 89.62 82 ILE A O 1
ATOM 642 N N . MET A 1 83 ? 4.983 -6.091 -9.243 1.00 84.88 83 MET A N 1
ATOM 643 C CA . MET A 1 83 ? 6.374 -6.118 -9.680 1.00 84.88 83 MET A CA 1
ATOM 644 C C . MET A 1 83 ? 6.449 -6.648 -11.107 1.00 84.88 83 MET A C 1
ATOM 646 O O . MET A 1 83 ? 5.676 -7.518 -11.497 1.00 84.88 83 MET A O 1
ATOM 650 N N . PHE A 1 84 ? 7.360 -6.089 -11.892 1.00 79.12 84 PHE A N 1
ATOM 651 C CA . PHE A 1 84 ? 7.738 -6.647 -13.174 1.00 79.12 84 PHE A CA 1
ATOM 652 C C . PHE A 1 84 ? 8.803 -7.715 -12.941 1.00 79.12 84 PHE A C 1
ATOM 654 O O . PHE A 1 84 ? 9.893 -7.394 -12.455 1.00 79.12 84 PHE A O 1
ATOM 661 N N . ASN A 1 85 ? 8.507 -8.952 -13.334 1.00 71.44 85 ASN A N 1
ATOM 662 C CA . ASN A 1 85 ? 9.532 -9.969 -13.505 1.00 71.44 85 ASN A CA 1
ATOM 663 C C . ASN A 1 85 ? 9.745 -10.193 -15.005 1.00 71.44 85 ASN A C 1
ATOM 665 O O . ASN A 1 85 ? 8.777 -10.427 -15.729 1.00 71.44 85 ASN A O 1
ATOM 669 N N . PRO A 1 86 ? 10.995 -10.123 -15.488 1.00 64.50 86 PRO A N 1
ATOM 670 C CA . PRO A 1 86 ? 11.300 -10.318 -16.902 1.00 64.50 86 PRO A CA 1
ATOM 671 C C . PRO A 1 86 ? 10.976 -11.737 -17.395 1.00 64.50 86 PRO A C 1
ATOM 673 O O . PRO A 1 86 ? 10.783 -11.915 -18.595 1.00 64.50 86 PRO A O 1
ATOM 676 N N . ASP A 1 87 ? 10.880 -12.707 -16.481 1.00 64.88 87 ASP A N 1
ATOM 677 C CA . ASP A 1 87 ? 10.544 -14.106 -16.770 1.00 64.88 87 ASP A CA 1
ATOM 678 C C . ASP A 1 87 ? 9.032 -14.394 -16.696 1.00 64.88 87 ASP A C 1
ATOM 680 O O . ASP A 1 87 ? 8.588 -15.488 -17.049 1.00 64.88 87 ASP A O 1
ATOM 684 N N . ASP A 1 88 ? 8.224 -13.422 -16.254 1.00 61.44 88 ASP A N 1
ATOM 685 C CA . ASP A 1 88 ? 6.774 -13.558 -16.269 1.00 61.44 88 ASP A CA 1
ATOM 686 C C . ASP A 1 88 ? 6.259 -13.283 -17.684 1.00 61.44 88 ASP A C 1
ATOM 688 O O . ASP A 1 88 ? 6.098 -12.136 -18.103 1.00 61.44 88 ASP A O 1
ATOM 692 N N . GLU A 1 89 ? 5.877 -14.346 -18.391 1.00 53.12 89 GLU A N 1
ATOM 693 C CA . GLU A 1 89 ? 5.062 -14.330 -19.622 1.00 53.12 89 GLU A CA 1
ATOM 694 C C . GLU A 1 89 ? 3.645 -13.711 -19.408 1.00 53.12 89 GLU A C 1
ATOM 696 O O . GLU A 1 89 ? 2.709 -13.972 -20.162 1.00 53.12 89 GLU A O 1
ATOM 701 N N . GLY A 1 90 ? 3.455 -12.861 -18.388 1.00 48.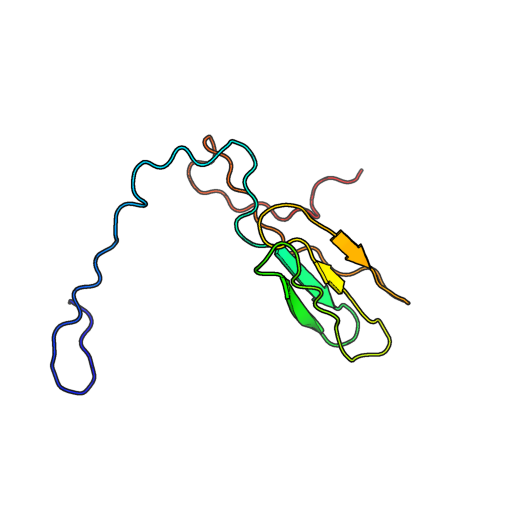53 90 GLY A N 1
ATOM 702 C CA . GLY A 1 90 ? 2.224 -12.108 -18.130 1.00 48.53 90 GLY A CA 1
ATOM 703 C C . GLY A 1 90 ? 1.336 -12.641 -17.002 1.00 48.53 90 GLY A C 1
ATOM 704 O O . GLY A 1 90 ? 0.120 -12.445 -17.047 1.00 48.53 90 GLY A O 1
ATOM 705 N N . HIS A 1 91 ? 1.896 -13.288 -15.976 1.00 45.12 91 HIS A N 1
ATOM 706 C CA . HIS A 1 91 ? 1.123 -13.738 -14.815 1.00 45.12 91 HIS A CA 1
ATOM 707 C C . HIS A 1 91 ? 1.147 -12.695 -13.682 1.00 45.12 91 HIS A C 1
ATOM 709 O O . HIS A 1 91 ? 2.192 -12.356 -13.144 1.00 45.12 91 HIS A O 1
ATOM 715 N N . PHE A 1 92 ? -0.022 -12.151 -13.329 1.00 45.06 92 PHE A N 1
ATOM 716 C CA . PHE A 1 92 ? -0.181 -11.205 -12.220 1.00 45.06 92 PHE A CA 1
ATOM 717 C C . PHE A 1 92 ? -0.160 -11.954 -10.874 1.00 45.06 92 PHE A C 1
ATOM 719 O O . PHE A 1 92 ? -1.065 -12.748 -10.617 1.00 45.06 92 PHE A O 1
ATOM 726 N N . TYR A 1 93 ? 0.813 -11.674 -10.000 1.00 46.94 93 TYR A N 1
ATOM 727 C CA . TYR A 1 93 ? 0.826 -12.174 -8.616 1.00 46.94 93 TYR A CA 1
ATOM 728 C C . TYR A 1 93 ? 0.260 -11.130 -7.649 1.00 46.94 93 TYR A C 1
ATOM 730 O O . TYR A 1 93 ? 0.574 -9.942 -7.750 1.00 46.94 93 TYR A O 1
ATOM 738 N N . ASN A 1 94 ? -0.540 -11.570 -6.675 1.00 42.66 94 ASN A N 1
ATOM 739 C CA . ASN A 1 94 ? -0.842 -10.764 -5.498 1.00 42.66 94 ASN A CA 1
ATOM 740 C C . ASN A 1 94 ? 0.280 -10.974 -4.473 1.00 42.66 94 ASN A C 1
ATOM 742 O O . ASN A 1 94 ? 0.522 -12.099 -4.045 1.00 42.66 94 ASN A O 1
ATOM 746 N N . ALA A 1 95 ? 0.910 -9.894 -4.004 1.00 51.62 95 ALA A N 1
ATOM 747 C CA . ALA A 1 95 ? 1.952 -9.940 -2.965 1.00 51.62 95 ALA A CA 1
ATOM 748 C C . ALA A 1 95 ? 1.484 -10.535 -1.608 1.00 51.62 95 ALA A C 1
ATOM 750 O O . ALA A 1 95 ? 2.277 -10.689 -0.683 1.00 51.62 95 ALA A O 1
ATOM 751 N N . GLY A 1 96 ? 0.194 -10.866 -1.467 1.00 45.84 96 GLY A N 1
ATOM 752 C CA . GLY A 1 96 ? -0.390 -11.480 -0.273 1.00 45.84 96 GLY A CA 1
ATOM 753 C C . GLY A 1 96 ? -0.318 -13.010 -0.207 1.00 45.84 96 GLY A C 1
ATOM 754 O O . GLY A 1 96 ? -0.650 -13.558 0.841 1.00 45.84 96 GLY A O 1
ATOM 755 N N . ASP A 1 97 ? 0.107 -13.698 -1.270 1.00 48.66 97 ASP A N 1
ATOM 756 C CA . ASP A 1 97 ? -0.007 -15.164 -1.359 1.00 48.66 97 ASP A CA 1
ATOM 757 C C . ASP A 1 97 ? 1.172 -15.947 -0.732 1.00 48.66 97 ASP A C 1
ATOM 759 O O . ASP A 1 97 ? 1.126 -17.174 -0.661 1.00 48.66 97 ASP A O 1
ATOM 763 N N . GLU A 1 98 ? 2.195 -15.274 -0.184 1.00 51.00 98 GLU A N 1
ATOM 764 C CA . GLU A 1 98 ? 3.407 -15.932 0.345 1.00 51.00 98 GLU A CA 1
ATOM 765 C C . GLU A 1 98 ? 3.773 -15.581 1.798 1.00 51.00 98 GLU A C 1
ATOM 767 O O . GLU A 1 98 ? 4.903 -15.204 2.107 1.00 51.00 98 GLU A O 1
ATOM 772 N N . ARG A 1 99 ? 2.853 -15.773 2.749 1.00 40.50 99 ARG A N 1
ATOM 773 C CA . ARG A 1 99 ? 3.245 -15.928 4.165 1.00 40.50 99 ARG A CA 1
ATOM 774 C C . ARG A 1 99 ? 2.569 -17.147 4.796 1.00 40.50 99 ARG A C 1
ATOM 776 O O . ARG A 1 99 ? 1.418 -17.073 5.217 1.00 40.50 99 ARG A O 1
ATOM 783 N N . LYS A 1 100 ? 3.310 -18.261 4.831 1.00 36.00 100 LYS A N 1
ATOM 784 C CA . LYS A 1 100 ? 3.122 -19.372 5.779 1.00 36.00 100 LYS A CA 1
ATOM 785 C C . LYS A 1 100 ? 3.957 -19.128 7.028 1.00 36.00 100 LYS A C 1
ATOM 787 O O . LYS A 1 100 ? 5.065 -18.570 6.875 1.00 36.00 100 LYS A O 1
#

Mean predicted aligned error: 12.85 Å

Foldseek 3Di:
DADAPPVRHGDPPPPPPPPPDPPPAFFWPWFWWADPPPRDIWTEAAQARWTFDPPQQGWTFHGHRHDTDTDTDDDGTQTPIFTDHPPPPDDTDRPPPDDD

Solvent-accessible surface area (backbone atoms only — not comparable to full-atom values): 6192 Å² total; per-residue (Å²): 132,79,62,59,49,99,85,73,48,76,51,81,78,70,78,66,71,79,67,94,61,85,73,56,79,66,37,40,76,38,34,31,30,30,30,71,86,82,62,51,73,29,65,12,78,35,72,85,29,80,29,66,41,91,54,91,37,38,33,32,16,24,20,8,52,79,45,89,44,77,50,58,70,75,60,81,55,47,62,56,40,35,65,43,51,88,84,51,95,74,75,87,67,63,75,73,80,80,80,131

Radius of gyration: 17.48 Å; Cα contacts (8 Å, |Δi|>4): 198; chains: 1; bounding box: 33×33×49 Å

pLDDT: mean 76.12, std 23.37, range [36.0, 98.44]

Secondary structure (DSSP, 8-state):
---B-TTS-B---------S----TTEEEEEEEE-TTT--EEEE-STT--EE-SSTT--EEESTTT--EEE-SSSPPEE--EEE-TT-SSPPPPTTS---

Nearest PDB structures (foldseek):
  8xrq-assembly1_C  TM=3.732E-01  e=8.929E+00  Homo sapiens